Protein AF-A0A2A3EAU2-F1 (afdb_monomer)

Nearest PDB structures (foldseek):
  2i13-assembly2_B  TM=5.352E-01  e=1.326E-03  Mus musculus
  6ml6-assembly1_A  TM=4.637E-01  e=1.078E-03  Mus musculus
  6df9-assembly1_A  TM=5.164E-01  e=6.473E-03  Homo sapiens
  6dfa-assembly1_A  TM=4.216E-01  e=5.263E-03  Homo sapiens
  2j7j-assembly1_A-2  TM=4.487E-01  e=2.500E-01  Xenopus laevis

Solvent-accessible surface area (backbone atoms only — not comparable to full-atom values): 8791 Å² total; per-residue (Å²): 135,92,85,86,87,85,88,82,88,80,95,70,87,76,73,82,76,79,78,81,79,70,60,77,68,55,64,52,51,52,51,50,51,54,51,52,51,51,51,51,51,52,50,52,52,50,52,52,52,51,52,54,50,52,52,53,51,52,51,51,51,51,53,52,49,50,52,51,48,50,50,53,53,59,71,67,70,74,80,72,72,73,78,41,63,49,101,84,68,28,25,29,39,91,86,77,64,54,74,28,90,39,66,68,61,38,54,55,55,54,34,57,82,68,44,59,16,41,38,92,85,80,65,52,78,41,94,40,51,66,59,32,50,52,43,36,40,74,75,68,66,51,129

Organism: Apis cerana cerana (NCBI:txid94128)

Structure (mmCIF, N/CA/C/O backbone):
data_AF-A0A2A3EAU2-F1
#
_entry.id   AF-A0A2A3EAU2-F1
#
loop_
_atom_site.group_PDB
_atom_site.id
_atom_site.type_symbol
_atom_site.label_atom_id
_atom_site.label_alt_id
_atom_site.label_comp_id
_atom_site.label_asym_id
_atom_site.label_entity_id
_atom_site.label_seq_id
_atom_site.pdbx_PDB_ins_code
_atom_site.Cartn_x
_atom_site.Cartn_y
_atom_site.Cartn_z
_atom_site.occupancy
_atom_site.B_iso_or_equiv
_atom_site.auth_seq_id
_atom_site.auth_comp_id
_atom_site.auth_asym_id
_atom_site.auth_atom_id
_atom_site.pdbx_PDB_model_num
ATOM 1 N N . MET A 1 1 ? -41.446 22.333 73.317 1.00 37.81 1 MET A N 1
ATOM 2 C CA . MET A 1 1 ? -41.957 23.195 74.405 1.00 37.81 1 MET A CA 1
ATOM 3 C C . MET A 1 1 ? -41.267 22.743 75.683 1.00 37.81 1 MET A C 1
ATOM 5 O O . MET A 1 1 ? -41.126 21.545 75.874 1.00 37.81 1 MET A O 1
ATOM 9 N N . LYS A 1 2 ? -40.687 23.685 76.432 1.00 40.41 2 LYS A N 1
ATOM 10 C CA . LYS A 1 2 ? -39.823 23.452 77.606 1.00 40.41 2 LYS A CA 1
ATOM 11 C C . LYS A 1 2 ? -40.622 22.902 78.794 1.00 40.41 2 LYS A C 1
ATOM 13 O O . LYS A 1 2 ? -41.782 23.275 78.901 1.00 40.41 2 LYS A O 1
ATOM 18 N N . LEU A 1 3 ? -39.958 22.119 79.659 1.00 32.69 3 LEU A N 1
ATOM 19 C CA . LEU A 1 3 ? -40.039 22.026 81.143 1.00 32.69 3 LEU A CA 1
ATOM 20 C C . LEU A 1 3 ? -39.342 20.699 81.542 1.00 32.69 3 LEU A C 1
ATOM 22 O O . LEU A 1 3 ? -39.802 19.635 81.160 1.00 32.69 3 LEU A O 1
ATOM 26 N N . SER A 1 4 ? -38.092 20.678 82.014 1.00 30.72 4 SER A N 1
ATOM 27 C CA . SER A 1 4 ? -37.550 21.112 83.316 1.00 30.72 4 SER A CA 1
ATOM 28 C C . SER A 1 4 ? -37.765 20.109 84.468 1.00 30.72 4 SER A C 1
ATOM 30 O O . SER A 1 4 ? -38.744 20.193 85.194 1.00 30.72 4 SER A O 1
ATOM 32 N N . VAL A 1 5 ? -36.751 19.244 84.618 1.00 39.59 5 VAL A N 1
ATOM 33 C CA . VAL A 1 5 ? -36.091 18.711 85.834 1.00 39.59 5 VAL A CA 1
ATOM 34 C C . VAL A 1 5 ? -36.904 17.915 86.870 1.00 39.59 5 VAL A C 1
ATOM 36 O O . VAL A 1 5 ? -37.584 18.481 87.719 1.00 39.59 5 VAL A O 1
ATOM 39 N N . CYS A 1 6 ? -36.600 16.614 86.954 1.00 31.48 6 CYS A N 1
ATOM 40 C CA . CYS A 1 6 ? -36.429 15.931 88.238 1.00 31.48 6 CYS A CA 1
ATOM 41 C C . CYS A 1 6 ? -34.995 15.388 88.343 1.00 31.48 6 CYS A C 1
ATOM 43 O O . CYS A 1 6 ? -34.422 14.875 87.386 1.00 31.48 6 CYS A O 1
ATOM 45 N N . MET A 1 7 ? -34.421 15.622 89.516 1.00 40.19 7 MET A N 1
ATOM 46 C CA . MET A 1 7 ? -33.041 15.403 89.935 1.00 40.19 7 MET A CA 1
ATOM 47 C C . MET A 1 7 ? -32.660 13.920 89.996 1.00 40.19 7 MET A C 1
ATOM 49 O O . MET A 1 7 ? -33.476 13.103 90.408 1.00 40.19 7 MET A O 1
ATOM 53 N N . GLY A 1 8 ? -31.382 13.616 89.740 1.00 42.19 8 GLY A N 1
ATOM 54 C CA . GLY A 1 8 ? -30.717 12.476 90.380 1.00 42.19 8 GLY A CA 1
ATOM 55 C C . GLY A 1 8 ? -30.041 11.469 89.451 1.00 42.19 8 GLY A C 1
ATOM 56 O O . GLY A 1 8 ? -30.646 10.491 89.046 1.00 42.19 8 GLY A O 1
ATOM 57 N N . THR A 1 9 ? -28.730 11.659 89.276 1.00 49.72 9 THR A N 1
ATOM 58 C CA . THR A 1 9 ? -27.688 10.611 89.193 1.00 49.72 9 THR A CA 1
ATOM 59 C C . THR A 1 9 ? -27.676 9.578 88.048 1.00 49.72 9 THR A C 1
ATOM 61 O O . THR A 1 9 ? -28.467 8.649 87.987 1.00 49.72 9 THR A O 1
ATOM 64 N N . LEU A 1 10 ? -26.572 9.687 87.292 1.00 40.88 10 LEU A N 1
ATOM 65 C CA . LEU A 1 10 ? -25.889 8.726 86.417 1.00 40.88 10 LEU A CA 1
ATOM 66 C C . LEU A 1 10 ? -26.450 8.490 85.006 1.00 40.88 10 LEU A C 1
ATOM 68 O O . LEU A 1 10 ? -27.362 7.712 84.756 1.00 40.88 10 LEU A O 1
ATOM 72 N N . TRP A 1 11 ? -25.745 9.112 84.062 1.00 43.16 11 TRP A N 1
ATOM 73 C CA . TRP A 1 11 ? -25.713 8.770 82.650 1.00 43.16 11 TRP A CA 1
ATOM 74 C C . TRP A 1 11 ? -25.214 7.331 82.462 1.00 43.16 11 TRP A C 1
ATOM 76 O O . TRP A 1 11 ? -24.014 7.072 82.531 1.00 43.16 11 TRP A O 1
ATOM 86 N N . ILE A 1 12 ? -26.126 6.407 82.173 1.00 43.28 12 ILE A N 1
ATOM 87 C CA . ILE A 1 12 ? -25.818 5.188 81.427 1.00 43.28 12 ILE A CA 1
ATOM 88 C C . ILE A 1 12 ? -26.607 5.298 80.130 1.00 43.28 12 ILE A C 1
ATOM 90 O O . ILE A 1 12 ? -27.834 5.234 80.116 1.00 43.28 12 ILE A O 1
ATOM 94 N N . VAL A 1 13 ? -25.889 5.519 79.032 1.00 44.12 13 VAL A N 1
ATOM 95 C CA . VAL A 1 13 ? -26.427 5.370 77.682 1.00 44.12 13 VAL A CA 1
ATOM 96 C C . VAL A 1 13 ? -26.705 3.879 77.493 1.00 44.12 13 VAL A C 1
ATOM 98 O O . VAL A 1 13 ? -25.826 3.126 77.087 1.00 44.12 13 VAL A O 1
ATOM 101 N N . CYS A 1 14 ? -27.910 3.425 77.831 1.00 37.47 14 CYS A N 1
ATOM 102 C CA . CYS A 1 14 ? -28.399 2.137 77.359 1.00 37.47 14 CYS A CA 1
ATOM 103 C C . CYS A 1 14 ? -28.791 2.328 75.895 1.00 37.47 14 CYS A C 1
ATOM 105 O O . CYS A 1 14 ? -29.916 2.709 75.583 1.00 37.47 14 CYS A O 1
ATOM 107 N N . ALA A 1 15 ? -27.823 2.127 74.999 1.00 42.16 15 ALA A N 1
ATOM 108 C CA . ALA A 1 15 ? -28.111 1.884 73.599 1.00 42.16 15 ALA A CA 1
ATOM 109 C C . ALA A 1 15 ? -29.053 0.676 73.538 1.00 42.16 15 ALA A C 1
ATOM 111 O O . ALA A 1 15 ? -28.683 -0.424 73.950 1.00 42.16 15 ALA A O 1
ATOM 112 N N . GLU A 1 16 ? -30.288 0.896 73.093 1.00 39.69 16 GLU A N 1
ATOM 113 C CA . GLU A 1 16 ? -31.230 -0.172 72.786 1.00 39.69 16 GLU A CA 1
ATOM 114 C C . GLU A 1 16 ? -30.621 -1.029 71.674 1.00 39.69 16 GLU A C 1
ATOM 116 O O . GLU A 1 16 ? -30.715 -0.724 70.484 1.00 39.69 16 GLU A O 1
ATOM 121 N N . SER A 1 17 ? -29.950 -2.103 72.083 1.00 39.25 17 SER A N 1
ATOM 122 C CA . SER A 1 17 ? -29.549 -3.208 71.230 1.00 39.25 17 SER A CA 1
ATOM 123 C C . SER A 1 17 ? -30.818 -3.818 70.646 1.00 39.25 17 SER A C 1
ATOM 125 O O . SER A 1 17 ? -31.447 -4.684 71.255 1.00 39.25 17 SER A O 1
ATOM 127 N N . LYS A 1 18 ? -31.229 -3.346 69.465 1.00 42.53 18 LYS A N 1
ATOM 128 C CA . LYS A 1 18 ? -32.195 -4.059 68.633 1.00 42.53 18 LYS A CA 1
ATOM 129 C C . LYS A 1 18 ? -31.568 -5.409 68.306 1.00 42.53 18 LYS A C 1
ATOM 131 O O . LYS A 1 18 ? -30.683 -5.512 67.465 1.00 42.53 18 LYS A O 1
ATOM 136 N N . HIS A 1 19 ? -31.969 -6.432 69.046 1.00 39.00 19 HIS A N 1
ATOM 137 C CA . HIS A 1 19 ? -31.627 -7.806 68.737 1.00 39.00 19 HIS A CA 1
ATOM 138 C C . HIS A 1 19 ? -32.352 -8.179 67.438 1.00 39.00 19 HIS A C 1
ATOM 140 O O . HIS A 1 19 ? -33.532 -8.528 67.459 1.00 39.00 19 HIS A O 1
ATOM 146 N N . ASP A 1 20 ? -31.648 -8.072 66.309 1.00 40.03 20 ASP A N 1
ATOM 147 C CA . ASP A 1 20 ? -32.053 -8.650 65.028 1.00 40.03 20 ASP A CA 1
ATOM 148 C C . ASP A 1 20 ? -32.092 -10.176 65.170 1.00 40.03 20 ASP A C 1
ATOM 150 O O . ASP A 1 20 ? -31.111 -10.892 64.967 1.00 40.03 20 ASP A O 1
ATOM 154 N N . THR A 1 21 ? -33.252 -10.694 65.566 1.00 54.38 21 THR A N 1
ATOM 155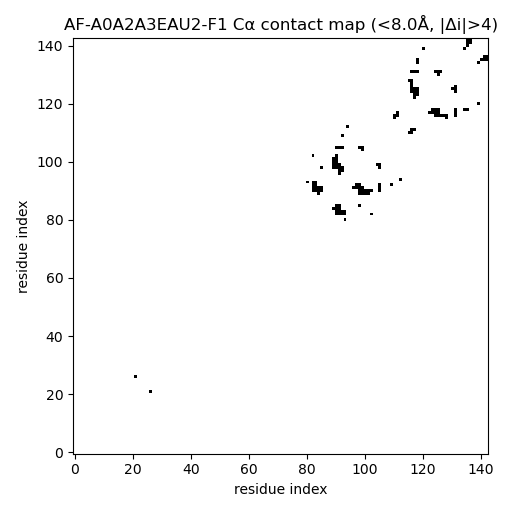 C CA . THR A 1 21 ? -33.558 -12.121 65.487 1.00 54.38 21 THR A CA 1
ATOM 156 C C . THR A 1 21 ? -33.960 -12.434 64.051 1.00 54.38 21 THR A C 1
ATOM 158 O O . THR A 1 21 ? -35.134 -12.524 63.703 1.00 54.38 21 THR A O 1
ATOM 161 N N . THR A 1 22 ? -32.963 -12.584 63.178 1.00 54.38 22 THR A N 1
ATOM 162 C CA . THR A 1 22 ? -33.195 -13.200 61.868 1.00 54.38 22 THR A CA 1
ATOM 163 C C . THR A 1 22 ? -33.582 -14.673 62.079 1.00 54.38 22 THR A C 1
ATOM 165 O O . THR A 1 22 ? -32.897 -15.386 62.818 1.00 54.38 22 THR A O 1
ATOM 168 N N . PRO A 1 23 ? -34.677 -15.175 61.473 1.00 53.50 23 PRO A N 1
ATOM 169 C CA . PRO A 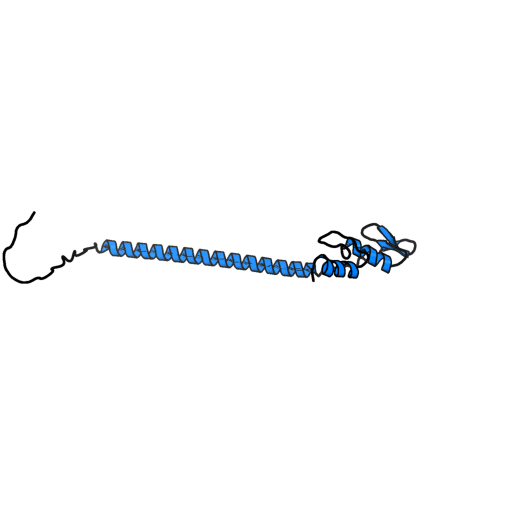1 23 ? -35.029 -16.587 61.562 1.00 53.50 23 PRO A CA 1
ATOM 170 C C . PRO A 1 23 ? -33.902 -17.432 60.959 1.00 53.50 23 PRO A C 1
ATOM 172 O O . PRO A 1 23 ? -33.456 -17.158 59.845 1.00 53.50 23 PRO A O 1
ATOM 175 N N . ILE A 1 24 ? -33.467 -18.480 61.663 1.00 53.97 24 ILE A N 1
ATOM 176 C CA . ILE A 1 24 ? -32.340 -19.362 61.285 1.00 53.97 24 ILE A CA 1
ATOM 177 C C . ILE A 1 24 ? -32.484 -19.928 59.850 1.00 53.97 24 ILE A C 1
ATOM 179 O O . ILE A 1 24 ? -31.484 -20.199 59.185 1.00 53.97 24 ILE A O 1
ATOM 183 N N . GLY A 1 25 ? -33.713 -20.028 59.325 1.00 51.38 25 GLY A N 1
ATOM 184 C CA . GLY A 1 25 ? -33.990 -20.419 57.937 1.00 51.38 25 GLY A CA 1
ATOM 185 C C . GLY A 1 25 ? -33.563 -19.396 56.872 1.00 51.38 25 GLY A C 1
ATOM 186 O O . GLY A 1 25 ? -33.085 -19.792 55.812 1.00 51.38 25 GLY A O 1
ATOM 187 N N . ASN A 1 26 ? -33.639 -18.091 57.151 1.00 56.16 26 ASN A N 1
ATOM 188 C CA . ASN A 1 26 ? -33.363 -17.041 56.159 1.00 56.16 26 ASN A CA 1
ATOM 189 C C . ASN A 1 26 ? -31.859 -16.876 55.891 1.00 56.16 26 ASN A C 1
ATOM 191 O O . ASN A 1 26 ? -31.455 -16.598 54.766 1.00 56.16 26 ASN A O 1
ATOM 195 N N . HIS A 1 27 ? -31.009 -17.124 56.892 1.00 61.41 27 HIS A N 1
ATOM 196 C CA . HIS A 1 27 ? -29.552 -17.048 56.739 1.00 61.41 27 HIS A CA 1
ATOM 197 C C . HIS A 1 27 ? -28.985 -18.204 55.890 1.00 61.41 27 HIS A C 1
ATOM 199 O O . HIS A 1 27 ? -27.934 -18.061 55.260 1.00 61.41 27 HIS A O 1
ATOM 205 N N . HIS A 1 28 ? -29.656 -19.362 55.871 1.00 66.81 28 HIS A N 1
ATOM 206 C CA . HIS A 1 28 ? -29.280 -20.492 55.019 1.00 66.81 28 HIS A CA 1
ATOM 207 C C . HIS A 1 28 ? -29.678 -20.248 53.558 1.00 66.81 28 HIS A C 1
ATOM 209 O O . HIS A 1 28 ? -28.869 -20.476 52.661 1.00 66.81 28 HIS A O 1
ATOM 215 N N . VAL A 1 29 ? -30.890 -19.729 53.332 1.00 71.44 29 VAL A N 1
ATOM 216 C CA . VAL A 1 29 ? -31.379 -19.353 51.996 1.00 71.44 29 VAL A CA 1
ATOM 217 C C . VAL A 1 29 ? -30.515 -18.237 51.400 1.00 71.44 29 VAL A C 1
ATOM 219 O O . VAL A 1 29 ? -29.997 -18.406 50.303 1.00 71.44 29 VAL A O 1
ATOM 222 N N . HIS A 1 30 ? -30.209 -17.187 52.170 1.00 78.88 30 HIS A N 1
ATOM 223 C CA . HIS A 1 30 ? -29.346 -16.091 51.716 1.00 78.88 30 HIS A CA 1
ATOM 224 C C . HIS A 1 30 ? -27.916 -16.550 51.371 1.00 78.88 30 HIS A C 1
ATOM 226 O O . HIS A 1 30 ? -27.326 -16.112 50.388 1.00 78.88 30 HIS A O 1
ATOM 232 N N . ARG A 1 31 ? -27.348 -17.491 52.141 1.00 79.19 31 ARG A N 1
ATOM 233 C CA . ARG A 1 31 ? -26.028 -18.077 51.843 1.00 79.19 31 ARG A CA 1
ATOM 234 C C . ARG A 1 31 ? -26.043 -18.909 50.557 1.00 79.19 31 ARG A C 1
ATOM 236 O O . ARG A 1 31 ? -25.054 -18.911 49.830 1.00 79.19 31 ARG A O 1
ATOM 243 N N . HIS A 1 32 ? -27.135 -19.624 50.293 1.00 83.44 32 HIS A N 1
ATOM 244 C CA . HIS A 1 32 ? -27.307 -20.406 49.070 1.00 83.44 32 HIS A CA 1
ATOM 245 C C . HIS A 1 32 ? -27.454 -19.498 47.841 1.00 83.44 32 HIS A C 1
ATOM 247 O O . HIS A 1 32 ? -26.800 -19.742 46.831 1.00 83.44 32 HIS A O 1
ATOM 253 N N . GLU A 1 33 ? -28.242 -18.426 47.950 1.00 87.19 33 GLU A N 1
ATOM 254 C CA . GLU A 1 33 ? -28.400 -17.405 46.906 1.00 87.19 33 GLU A CA 1
ATOM 255 C C . GLU A 1 33 ? -27.064 -16.724 46.579 1.00 87.19 33 GLU A C 1
ATOM 257 O O . GLU A 1 33 ? -26.651 -16.726 45.423 1.00 87.19 33 GLU A O 1
ATOM 262 N N . LEU A 1 34 ? -26.316 -16.266 47.592 1.00 86.94 34 LEU A N 1
ATOM 263 C CA . LEU A 1 34 ? -24.981 -15.681 47.402 1.00 86.94 34 LEU A CA 1
ATOM 264 C C . LEU A 1 34 ? -23.997 -16.657 46.739 1.00 86.94 34 LEU A C 1
ATOM 266 O O . LEU A 1 34 ? -23.199 -16.266 45.889 1.00 86.94 34 LEU A O 1
ATOM 270 N N . HIS A 1 35 ? -24.039 -17.940 47.113 1.00 90.50 35 HIS A N 1
ATOM 271 C CA . HIS A 1 35 ? -23.184 -18.955 46.500 1.00 90.50 35 HIS A CA 1
ATOM 272 C C . HIS A 1 35 ? -23.573 -19.220 45.039 1.00 90.50 35 HIS A C 1
ATOM 274 O O . HIS A 1 35 ? -22.699 -19.371 44.187 1.00 90.50 35 HIS A O 1
ATOM 280 N N . GLN A 1 36 ? -24.871 -19.225 44.728 1.00 91.56 36 GLN A N 1
ATOM 281 C CA . GLN A 1 36 ? -25.382 -19.362 43.366 1.00 91.56 36 GLN A CA 1
ATOM 282 C C . GLN A 1 36 ? -25.002 -18.154 42.496 1.00 91.56 36 GLN A C 1
ATOM 284 O O . GLN A 1 36 ? -24.553 -18.336 41.365 1.00 91.56 36 GLN A O 1
ATOM 289 N N . GLU A 1 37 ? -25.110 -16.933 43.022 1.00 89.94 37 GLU A N 1
ATOM 290 C CA . GLU A 1 37 ? -24.662 -15.708 42.350 1.00 89.94 37 GLU A CA 1
ATOM 291 C C . GLU A 1 37 ? -23.149 -15.717 42.111 1.00 89.94 37 GLU A C 1
ATOM 293 O O . GLU A 1 37 ? -22.694 -15.405 41.011 1.00 89.94 37 GLU A O 1
ATOM 298 N N . GLN A 1 38 ? -22.356 -16.142 43.099 1.00 93.50 38 GLN A N 1
ATOM 299 C CA . GLN A 1 38 ? -20.906 -16.261 42.957 1.00 93.50 38 GLN A CA 1
ATOM 300 C C . GLN A 1 38 ? -20.520 -17.298 41.892 1.00 93.50 38 GLN A C 1
ATOM 302 O O . GLN A 1 38 ? -19.624 -17.047 41.086 1.00 93.50 38 GLN A O 1
ATOM 307 N N . GLN A 1 39 ? -21.220 -18.436 41.835 1.00 92.31 39 GLN A N 1
ATOM 308 C CA . GLN A 1 39 ? -21.033 -19.434 40.778 1.00 92.31 39 GLN A CA 1
ATOM 309 C C . GLN A 1 39 ? -21.412 -18.883 39.398 1.00 92.31 39 GLN A C 1
ATOM 311 O O . GLN A 1 39 ? -20.683 -19.112 38.434 1.00 92.31 39 GLN A O 1
ATOM 316 N N . GLN A 1 40 ? -22.506 -18.123 39.287 1.00 93.88 40 GLN A N 1
ATOM 317 C CA . GLN A 1 40 ? -22.901 -17.475 38.032 1.00 93.88 40 GLN A CA 1
ATOM 318 C C . GLN A 1 40 ? -21.875 -16.428 37.585 1.00 93.88 40 GLN A C 1
ATOM 320 O O . GLN A 1 40 ? -21.503 -16.404 36.414 1.00 93.88 40 GLN A O 1
ATOM 325 N N . GLN A 1 41 ? -21.363 -15.606 38.504 1.00 94.00 41 GLN A N 1
ATOM 326 C CA . GLN A 1 41 ? -20.302 -14.638 38.213 1.00 94.00 41 GLN A CA 1
ATOM 327 C C . GLN A 1 41 ? -19.013 -15.339 37.774 1.00 94.00 41 GLN A C 1
ATOM 329 O O . GLN A 1 41 ? -18.389 -14.926 36.798 1.00 94.00 41 GLN A O 1
ATOM 334 N N . GLN A 1 42 ? -18.639 -16.439 38.433 1.00 94.44 42 GLN A N 1
ATOM 335 C CA . GLN A 1 42 ? -17.470 -17.229 38.054 1.00 94.44 42 GLN A CA 1
ATOM 336 C C . GLN A 1 42 ? -17.641 -17.867 36.667 1.00 94.44 42 GLN A C 1
ATOM 338 O O . GLN A 1 42 ? -16.706 -17.849 35.867 1.00 94.44 42 GLN A O 1
ATOM 343 N N . GLN A 1 43 ? -18.835 -18.372 36.342 1.00 94.50 43 GLN A N 1
ATOM 344 C CA . GLN A 1 43 ? -19.154 -18.889 35.007 1.00 94.50 43 GLN A CA 1
ATOM 345 C C . GLN A 1 43 ? -19.105 -17.787 33.941 1.00 94.50 43 GLN A C 1
ATOM 347 O O . GLN A 1 43 ? -18.515 -17.994 32.882 1.00 94.50 43 GLN A O 1
ATOM 352 N N . GLN A 1 44 ? -19.655 -16.601 34.217 1.00 93.94 44 GLN A N 1
ATOM 353 C CA . GLN A 1 44 ? -19.578 -15.453 33.307 1.00 93.94 44 GLN A CA 1
ATOM 354 C C . GLN A 1 44 ? -18.129 -15.009 33.084 1.00 93.94 44 GLN A C 1
ATOM 356 O O . GLN A 1 44 ? -17.728 -14.753 31.949 1.00 93.94 44 GLN A O 1
ATOM 361 N N . GLN A 1 45 ? -17.313 -14.979 34.139 1.00 94.75 45 GLN A N 1
ATOM 362 C CA . GLN A 1 45 ? -15.897 -14.640 34.038 1.00 94.75 45 GLN A CA 1
ATOM 363 C C . GLN A 1 45 ? -15.125 -15.673 33.202 1.00 94.75 45 GLN A C 1
ATOM 365 O O . GLN A 1 45 ? -14.305 -15.295 32.366 1.00 94.75 45 GLN A O 1
ATOM 370 N N . GLN A 1 46 ? -15.417 -16.968 33.361 1.00 94.62 46 GLN A N 1
ATOM 371 C CA . GLN A 1 46 ? -14.837 -18.028 32.528 1.00 94.62 46 GLN A CA 1
ATOM 372 C C . GLN A 1 46 ? -15.256 -17.898 31.057 1.00 94.62 46 GLN A C 1
ATOM 374 O O . GLN A 1 46 ? -14.412 -18.023 30.172 1.00 94.62 46 GLN A O 1
ATOM 379 N N . GLN A 1 47 ? -16.526 -17.589 30.778 1.00 94.62 47 GLN A N 1
ATOM 380 C CA . GLN A 1 47 ? -17.013 -17.353 29.412 1.00 94.62 47 GLN A CA 1
ATOM 381 C C . GLN A 1 47 ? -16.325 -16.144 28.761 1.00 94.62 47 GLN A C 1
ATOM 383 O O . GLN A 1 47 ? -15.904 -16.218 27.607 1.00 94.62 47 GLN A O 1
ATOM 388 N N . GLN A 1 48 ? -16.136 -15.050 29.506 1.00 95.44 48 GLN A N 1
ATOM 389 C CA . GLN A 1 48 ? -15.392 -13.878 29.031 1.00 95.44 48 GLN A CA 1
ATOM 390 C C . GLN A 1 48 ? -13.927 -14.217 28.723 1.00 95.44 48 GLN A C 1
ATOM 392 O O . GLN A 1 48 ? -13.401 -13.817 27.684 1.00 95.44 48 GLN A O 1
ATOM 397 N N . GLN A 1 49 ? -13.269 -14.999 29.583 1.00 95.56 49 GLN A N 1
ATOM 398 C CA . GLN A 1 49 ? -11.898 -15.462 29.346 1.00 95.56 49 GLN A CA 1
ATOM 399 C C . GLN A 1 49 ? -11.800 -16.342 28.092 1.00 95.56 49 GLN A C 1
ATOM 401 O O . GLN A 1 49 ? -10.880 -16.164 27.293 1.00 95.56 49 GLN A O 1
ATOM 406 N N . GLN A 1 50 ? -12.760 -17.249 27.881 1.00 96.62 50 GLN A N 1
ATOM 407 C CA . GLN A 1 50 ? -12.827 -18.088 26.681 1.00 96.62 50 GLN A CA 1
ATOM 408 C C . GLN A 1 50 ? -13.009 -17.253 25.408 1.00 96.62 50 GLN A C 1
ATOM 410 O O . GLN A 1 50 ? -12.313 -17.494 24.421 1.00 96.62 50 GLN A O 1
ATOM 415 N N . TYR A 1 51 ? -13.878 -16.239 25.445 1.00 95.25 51 TYR A N 1
ATOM 416 C CA . TYR A 1 51 ? -14.083 -15.315 24.329 1.00 95.25 51 TYR A CA 1
ATOM 417 C C . TYR A 1 51 ? -12.794 -14.568 23.962 1.00 95.25 51 TYR A C 1
ATOM 419 O O . TYR A 1 51 ? -12.375 -14.581 22.804 1.00 95.25 51 TYR A O 1
ATOM 427 N N . HIS A 1 52 ? -12.113 -13.978 24.950 1.00 97.00 52 HIS A N 1
ATOM 428 C CA . HIS A 1 52 ? -10.843 -13.288 24.711 1.00 97.00 52 HIS A CA 1
ATOM 429 C C . HIS A 1 52 ? -9.760 -14.232 24.183 1.00 97.00 52 HIS A C 1
ATOM 431 O O . HIS A 1 52 ? -9.009 -13.864 23.278 1.00 97.00 52 HIS A O 1
ATOM 437 N N . HIS A 1 53 ? -9.699 -15.461 24.700 1.00 96.31 53 HIS A N 1
ATOM 438 C CA . HIS A 1 53 ? -8.766 -16.466 24.207 1.00 96.31 53 HIS A CA 1
ATOM 439 C C . HIS A 1 53 ? -9.028 -16.791 22.732 1.00 96.31 53 HIS A C 1
ATOM 441 O O . HIS A 1 53 ? -8.107 -16.714 21.920 1.00 96.31 53 HIS A O 1
ATOM 447 N N . GLN A 1 54 ? -10.281 -17.063 22.361 1.00 95.94 54 GLN A N 1
ATOM 448 C CA . GLN A 1 54 ? -10.667 -17.334 20.977 1.00 95.94 54 GLN A CA 1
ATOM 449 C C . GLN A 1 54 ? -10.361 -16.149 20.050 1.00 95.94 54 GLN A C 1
ATOM 451 O O . GLN A 1 54 ? -9.805 -16.350 18.971 1.00 95.94 54 GLN A O 1
ATOM 456 N N . GLN A 1 55 ? -10.654 -14.920 20.480 1.00 96.00 55 GLN A N 1
ATOM 457 C CA . GLN A 1 55 ? -10.344 -13.712 19.717 1.00 96.00 55 GLN A CA 1
ATOM 458 C C . GLN A 1 55 ? -8.830 -13.567 19.487 1.00 96.00 55 GLN A C 1
ATOM 460 O O . GLN A 1 55 ? -8.400 -13.333 18.359 1.00 96.00 55 GLN A O 1
ATOM 465 N N . SER A 1 56 ? -8.014 -13.785 20.525 1.00 93.69 56 SER A N 1
ATOM 466 C CA . SER A 1 56 ? -6.550 -13.729 20.409 1.00 93.69 56 SER A CA 1
ATOM 467 C C . SER A 1 56 ? -5.989 -14.811 19.480 1.00 93.69 56 SER A C 1
ATOM 469 O O . SER A 1 56 ? -5.079 -14.543 18.697 1.00 93.69 56 SER A O 1
ATOM 471 N N . GLN A 1 57 ? -6.562 -16.021 19.502 1.00 94.44 57 GLN A N 1
ATOM 472 C CA . GLN A 1 57 ? -6.188 -17.093 18.580 1.00 94.44 57 GLN A CA 1
ATOM 473 C C . GLN A 1 57 ? -6.526 -16.725 17.131 1.00 94.44 57 GLN A C 1
ATOM 475 O O . GLN A 1 57 ? -5.708 -16.945 16.240 1.00 94.44 57 GLN A O 1
ATOM 480 N N . GLN A 1 58 ? -7.708 -16.149 16.886 1.00 91.88 58 GLN A N 1
ATOM 481 C CA . GLN A 1 58 ? -8.116 -15.700 15.551 1.00 91.88 58 GLN A CA 1
ATOM 482 C C . GLN A 1 58 ? -7.200 -14.591 15.024 1.00 91.88 58 GLN A C 1
ATOM 484 O O . GLN A 1 58 ? -6.786 -14.634 13.867 1.00 91.88 58 GLN A O 1
ATOM 489 N N . GLU A 1 59 ? -6.833 -13.629 15.872 1.00 93.25 59 GLU A N 1
ATOM 490 C CA . GLU A 1 59 ? -5.902 -12.559 15.512 1.00 93.25 59 GLU A CA 1
ATOM 491 C C . GLU A 1 59 ? -4.509 -13.110 15.176 1.00 93.25 59 GLU A C 1
ATOM 493 O O . GLU A 1 59 ? -3.938 -12.756 14.145 1.00 93.25 59 GLU A O 1
ATOM 498 N N . GLN A 1 60 ? -3.989 -14.043 15.979 1.00 92.50 60 GLN A N 1
ATOM 499 C CA . GLN A 1 60 ? -2.718 -14.717 15.697 1.00 92.50 60 GLN A CA 1
ATOM 500 C C . GLN A 1 60 ? -2.764 -15.516 14.389 1.00 92.50 60 GLN A C 1
ATOM 502 O O . GLN A 1 60 ? -1.823 -15.441 13.598 1.00 92.50 60 GLN A O 1
ATOM 507 N N . GLN A 1 61 ? -3.858 -16.234 14.118 1.00 90.00 61 GLN A N 1
ATOM 508 C CA . GLN A 1 61 ? -4.053 -16.944 12.851 1.00 90.00 61 GLN A CA 1
ATOM 509 C C . GLN A 1 61 ? -4.105 -15.979 11.664 1.00 90.00 61 GLN A C 1
ATOM 511 O O . GLN A 1 61 ? -3.490 -16.250 10.634 1.00 90.00 61 GLN A O 1
ATOM 516 N N . HIS A 1 62 ? -4.792 -14.844 11.801 1.00 88.62 62 HIS A N 1
ATOM 517 C CA . HIS A 1 62 ? -4.855 -13.820 10.763 1.00 88.62 62 HIS A CA 1
ATOM 518 C C . HIS A 1 62 ? -3.481 -13.181 10.513 1.00 88.62 62 HIS A C 1
ATOM 520 O O . HIS A 1 62 ? -3.064 -13.061 9.364 1.00 88.62 62 HIS A O 1
ATOM 526 N N . LEU A 1 63 ? -2.731 -12.847 11.568 1.00 91.44 63 LEU A N 1
ATOM 527 C CA . LEU A 1 63 ? -1.358 -12.341 11.463 1.00 91.44 63 LEU A CA 1
ATOM 528 C C . LEU A 1 63 ? -0.427 -13.368 10.811 1.00 91.44 63 LEU A C 1
ATOM 530 O O . LEU A 1 63 ? 0.380 -13.013 9.953 1.00 91.44 63 LEU A O 1
ATOM 534 N N . GLN A 1 64 ? -0.558 -14.648 11.162 1.00 87.88 64 GLN A N 1
ATOM 535 C CA . GLN A 1 64 ? 0.222 -15.721 10.553 1.00 87.88 64 GLN A CA 1
ATOM 536 C C . GLN A 1 64 ? -0.144 -15.914 9.075 1.00 87.88 64 GLN A C 1
ATOM 538 O O . GLN A 1 64 ? 0.749 -16.066 8.244 1.00 87.88 64 GLN A O 1
ATOM 543 N N . GLN A 1 65 ? -1.428 -15.830 8.716 1.00 79.00 65 GLN A N 1
ATOM 544 C CA . GLN A 1 65 ? -1.876 -15.830 7.321 1.00 79.00 65 GLN A CA 1
ATOM 545 C C . GLN A 1 65 ? -1.378 -14.596 6.565 1.00 79.00 65 GLN A C 1
ATOM 547 O O . GLN A 1 65 ? -0.949 -14.729 5.425 1.00 79.00 65 GLN A O 1
ATOM 552 N N . GLN A 1 66 ? -1.356 -13.413 7.182 1.00 76.44 66 GLN A N 1
ATOM 553 C CA . GLN A 1 66 ? -0.813 -12.193 6.584 1.00 76.44 66 GLN A CA 1
ATOM 554 C C . GLN A 1 66 ? 0.704 -12.298 6.366 1.00 76.44 66 GLN A C 1
ATOM 556 O O . GLN A 1 66 ? 1.204 -11.842 5.341 1.00 76.44 66 GLN A O 1
ATOM 561 N N . GLN A 1 67 ? 1.435 -12.949 7.278 1.00 75.00 67 GLN A N 1
ATOM 562 C CA . GLN A 1 67 ? 2.860 -13.262 7.116 1.00 75.00 67 GLN A CA 1
ATOM 563 C C . GLN A 1 67 ? 3.109 -14.338 6.045 1.00 75.00 67 GLN A C 1
ATOM 565 O O . GLN A 1 67 ? 4.092 -14.270 5.313 1.00 75.00 67 GLN A O 1
ATOM 570 N N . GLN A 1 68 ? 2.209 -15.312 5.888 1.00 69.31 68 GLN A N 1
ATOM 571 C CA . GLN A 1 68 ? 2.261 -16.280 4.783 1.00 69.31 68 GLN A CA 1
ATOM 572 C C . GLN A 1 68 ? 1.863 -15.644 3.442 1.00 69.31 68 GLN A C 1
ATOM 574 O O . GLN A 1 68 ? 2.410 -15.979 2.398 1.00 69.31 68 GLN A O 1
ATOM 579 N N . GLN A 1 69 ? 0.942 -14.680 3.436 1.00 61.31 69 GLN A N 1
ATOM 580 C CA . GLN A 1 69 ? 0.608 -13.891 2.251 1.00 61.31 69 GLN A CA 1
ATOM 581 C C . GLN A 1 69 ? 1.712 -12.895 1.907 1.00 61.31 69 GLN A C 1
ATOM 583 O O . GLN A 1 69 ? 1.923 -12.630 0.729 1.00 61.31 69 GLN A O 1
ATOM 588 N N . SER A 1 70 ? 2.447 -12.368 2.890 1.00 54.41 70 SER A N 1
ATOM 589 C CA . SER A 1 70 ? 3.650 -11.575 2.636 1.00 54.41 70 SER A CA 1
ATOM 590 C C . SER A 1 70 ? 4.799 -12.460 2.151 1.00 54.41 70 SER A C 1
ATOM 592 O O . SER A 1 70 ? 5.561 -12.013 1.291 1.00 54.41 70 SER A O 1
ATOM 594 N N . SER A 1 71 ? 4.856 -13.733 2.575 1.00 54.84 71 SER A N 1
ATOM 595 C CA . SER A 1 71 ? 5.816 -14.694 2.031 1.00 54.84 71 SER A CA 1
ATOM 596 C C . SER A 1 71 ? 5.516 -15.090 0.586 1.00 54.84 71 SER A C 1
ATOM 598 O O . SER A 1 71 ? 6.362 -14.944 -0.294 1.00 54.84 71 SER A O 1
ATOM 600 N N . LEU A 1 72 ? 4.255 -15.400 0.286 1.00 53.22 72 LEU A N 1
ATOM 601 C CA . LEU A 1 72 ? 3.754 -15.578 -1.081 1.00 53.22 72 LEU A CA 1
ATOM 602 C C . LEU A 1 72 ? 3.713 -14.262 -1.886 1.00 53.22 72 LEU A C 1
ATOM 604 O O . LEU A 1 72 ? 3.618 -14.283 -3.115 1.00 53.22 72 LEU A O 1
ATOM 608 N N . GLY A 1 73 ? 3.793 -13.119 -1.203 1.00 50.34 73 GLY A N 1
ATOM 609 C CA . GLY A 1 73 ? 3.834 -11.768 -1.756 1.00 50.34 73 GLY A CA 1
ATOM 610 C C . G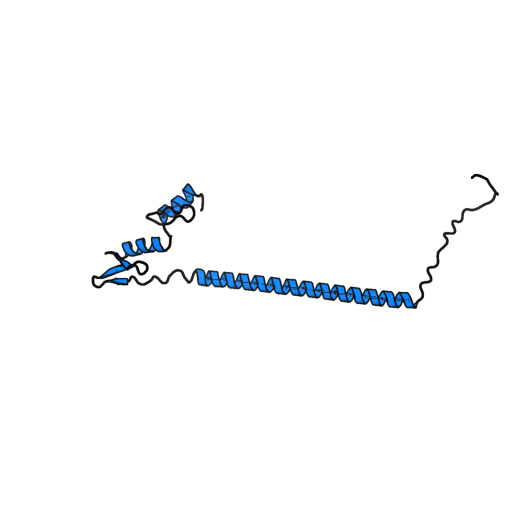LY A 1 73 ? 5.233 -11.353 -2.208 1.00 50.34 73 GLY A 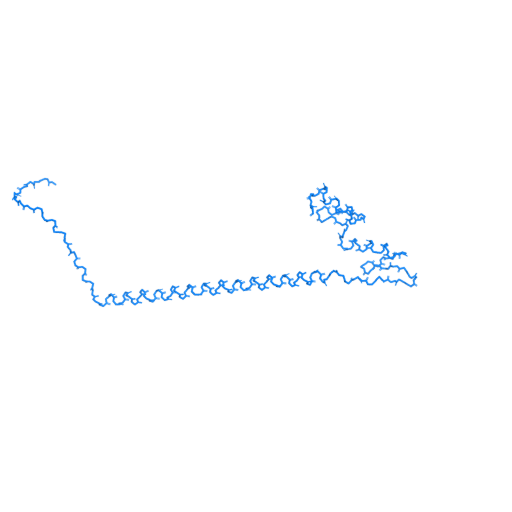C 1
ATOM 611 O O . GLY A 1 73 ? 5.354 -10.666 -3.224 1.00 50.34 73 GLY A O 1
ATOM 612 N N . TYR A 1 74 ? 6.296 -11.837 -1.550 1.00 40.22 74 TYR A N 1
ATOM 613 C CA . TYR A 1 74 ? 7.663 -11.717 -2.073 1.00 40.22 74 TYR A CA 1
ATOM 614 C C . TYR A 1 74 ? 7.992 -12.826 -3.085 1.00 40.22 74 TYR A C 1
ATOM 616 O O . TYR A 1 74 ? 8.769 -12.597 -4.015 1.00 40.22 74 TYR A O 1
ATOM 624 N N . GLU A 1 75 ? 7.329 -13.984 -2.997 1.00 48.56 75 GLU A N 1
ATOM 625 C CA . GLU A 1 75 ? 7.436 -15.084 -3.970 1.00 48.56 75 GLU A CA 1
ATOM 626 C C . GLU A 1 75 ? 6.433 -15.018 -5.133 1.00 48.56 75 GLU A C 1
ATOM 628 O O . GLU A 1 75 ? 6.291 -15.962 -5.911 1.00 48.56 75 GLU A O 1
ATOM 633 N N . ARG A 1 76 ? 5.809 -13.854 -5.358 1.00 50.91 76 ARG A N 1
ATOM 634 C CA . ARG A 1 76 ? 5.158 -13.528 -6.641 1.00 50.91 76 ARG A CA 1
ATOM 635 C C . ARG A 1 76 ? 5.754 -12.306 -7.334 1.00 50.91 76 ARG A C 1
ATOM 637 O O . ARG A 1 76 ? 5.140 -11.720 -8.220 1.00 50.91 76 ARG A O 1
ATOM 644 N N . VAL A 1 77 ? 7.011 -11.978 -7.047 1.00 56.59 77 VAL A N 1
ATOM 645 C CA . VAL A 1 77 ? 7.783 -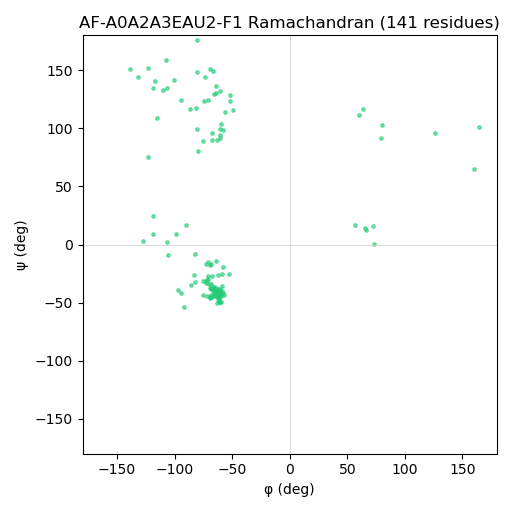11.045 -7.876 1.00 56.59 77 VAL A CA 1
ATOM 646 C C . VAL A 1 77 ? 9.060 -11.723 -8.344 1.00 56.59 77 VAL A C 1
ATOM 648 O O . VAL A 1 77 ? 10.134 -11.425 -7.841 1.00 56.59 77 VAL A O 1
ATOM 651 N N . ARG A 1 78 ? 8.933 -12.632 -9.325 1.00 50.97 78 ARG A N 1
ATOM 652 C CA . ARG A 1 78 ? 9.927 -12.975 -10.377 1.00 50.97 78 ARG A CA 1
ATOM 653 C C . ARG A 1 78 ? 9.637 -14.352 -10.991 1.00 50.97 78 ARG A C 1
ATOM 655 O O . ARG A 1 78 ? 10.501 -15.218 -11.043 1.00 50.97 78 ARG A O 1
ATOM 662 N N . ARG A 1 79 ? 8.500 -14.506 -11.671 1.00 52.28 79 ARG A N 1
ATOM 663 C CA . ARG A 1 79 ? 8.637 -15.121 -12.997 1.00 52.28 79 ARG A CA 1
ATOM 664 C C . ARG A 1 79 ? 9.086 -13.986 -13.895 1.00 52.28 79 ARG A C 1
ATOM 666 O O . ARG A 1 79 ? 8.307 -13.104 -14.239 1.00 52.28 79 ARG A O 1
ATOM 673 N N . ARG A 1 80 ? 10.392 -13.916 -14.171 1.00 57.97 80 ARG A N 1
ATOM 674 C CA . ARG A 1 80 ? 10.868 -13.173 -15.340 1.00 57.97 80 ARG A CA 1
ATOM 675 C C . ARG A 1 80 ? 10.137 -13.849 -16.492 1.00 57.97 80 ARG A C 1
ATOM 677 O O . ARG A 1 80 ? 10.532 -14.952 -16.860 1.00 57.97 80 ARG A O 1
ATOM 684 N N . SER A 1 81 ? 9.024 -13.274 -16.960 1.00 62.19 81 SER A N 1
ATOM 685 C CA . SER A 1 81 ? 8.375 -13.752 -18.175 1.00 62.19 81 SER A CA 1
ATOM 686 C C . SER A 1 81 ? 9.493 -13.845 -19.190 1.00 62.19 81 SER A C 1
ATOM 688 O O . SER A 1 81 ? 10.174 -12.834 -19.442 1.00 62.19 81 SER A O 1
ATOM 690 N N . LYS A 1 82 ? 9.787 -15.066 -19.650 1.00 66.44 82 LYS A N 1
ATOM 691 C CA . LYS A 1 82 ? 10.859 -15.255 -20.617 1.00 66.44 82 LYS A CA 1
ATOM 692 C C . LYS A 1 82 ? 10.568 -14.272 -21.754 1.00 66.44 82 LYS A C 1
ATOM 694 O O . LYS A 1 82 ? 9.406 -14.145 -22.147 1.00 66.44 82 LYS A O 1
ATOM 699 N N . PRO A 1 83 ? 11.551 -13.454 -22.148 1.00 66.88 83 PRO A N 1
ATOM 700 C CA . PRO A 1 83 ? 11.362 -12.526 -23.243 1.00 66.88 83 PRO A CA 1
ATOM 701 C C . PRO A 1 83 ? 10.818 -13.292 -24.443 1.00 66.88 83 PRO A C 1
ATOM 703 O O . PRO A 1 83 ? 11.395 -14.306 -24.839 1.00 66.88 83 PRO A O 1
ATOM 706 N N . LEU A 1 84 ? 9.666 -12.853 -24.938 1.00 80.88 84 LEU A N 1
ATOM 707 C CA . LEU A 1 84 ? 9.106 -13.407 -26.156 1.00 80.88 84 LEU A CA 1
ATOM 708 C C . LEU A 1 84 ? 9.942 -12.871 -27.315 1.00 80.88 84 LEU A C 1
ATOM 710 O O . LEU A 1 84 ? 10.418 -11.737 -27.249 1.00 80.88 84 LEU A O 1
ATOM 714 N N . HIS A 1 85 ? 10.150 -13.691 -28.336 1.00 85.81 85 HIS A N 1
ATOM 715 C CA . HIS A 1 85 ? 10.810 -13.266 -29.561 1.00 85.81 85 HIS A CA 1
ATOM 716 C C . HIS A 1 85 ? 9.828 -13.398 -30.721 1.00 85.81 85 HIS A C 1
ATOM 718 O O . HIS A 1 85 ? 9.038 -14.343 -30.735 1.00 85.81 85 HIS A O 1
ATOM 724 N N . ASP A 1 86 ? 9.847 -12.444 -31.648 1.00 85.19 86 ASP A N 1
ATOM 725 C CA . ASP A 1 86 ? 9.153 -12.599 -32.927 1.00 85.19 86 ASP A CA 1
ATOM 726 C C . ASP A 1 86 ? 9.989 -13.444 -33.904 1.00 85.19 86 ASP A C 1
ATOM 728 O O . ASP A 1 86 ? 11.124 -13.829 -33.607 1.00 85.19 86 ASP A O 1
ATOM 732 N N . GLU A 1 87 ? 9.433 -13.725 -35.084 1.00 85.56 87 GLU A N 1
ATOM 733 C CA . GLU A 1 87 ? 10.092 -14.508 -36.144 1.00 85.56 87 GLU A CA 1
ATOM 734 C C . GLU A 1 87 ? 11.431 -13.899 -36.600 1.00 85.56 87 GLU A C 1
ATOM 736 O O . GLU A 1 87 ? 12.293 -14.603 -37.121 1.00 85.56 87 GLU A O 1
ATOM 741 N N . ASN A 1 88 ? 11.647 -12.607 -36.329 1.00 86.69 88 ASN A N 1
ATOM 742 C CA . ASN A 1 88 ? 12.853 -11.865 -36.684 1.00 86.69 88 ASN A CA 1
ATOM 743 C C . ASN A 1 88 ? 13.836 -11.733 -35.504 1.00 86.69 88 ASN A C 1
ATOM 745 O O . ASN A 1 88 ? 14.792 -10.959 -35.582 1.00 86.69 88 ASN A O 1
ATOM 749 N N . GLY A 1 89 ? 13.600 -12.436 -34.390 1.00 86.62 89 GLY A N 1
ATOM 750 C CA . GLY A 1 89 ? 14.450 -12.393 -33.199 1.00 86.62 89 GLY A CA 1
ATOM 751 C C . GLY A 1 89 ? 14.356 -11.090 -32.395 1.00 86.62 89 GLY A C 1
ATOM 752 O O . GLY A 1 89 ? 15.219 -10.823 -31.555 1.00 86.62 89 GLY A O 1
ATOM 753 N N . ARG A 1 90 ? 13.332 -10.258 -32.620 1.00 90.44 90 ARG A N 1
ATOM 754 C CA . ARG A 1 90 ? 13.080 -9.043 -31.829 1.00 90.44 90 ARG A CA 1
ATOM 755 C C . ARG A 1 90 ? 12.375 -9.389 -30.528 1.00 90.44 90 ARG A C 1
ATOM 757 O O . ARG A 1 90 ? 11.567 -10.302 -30.462 1.00 90.44 90 ARG A O 1
ATOM 764 N N . TRP A 1 91 ? 12.649 -8.607 -29.496 1.00 92.19 91 TRP A N 1
ATOM 765 C CA . TRP A 1 91 ? 12.172 -8.785 -28.131 1.00 92.19 91 TRP A CA 1
ATOM 766 C C . TRP A 1 91 ? 10.753 -8.233 -27.977 1.00 92.19 91 TRP A C 1
ATOM 768 O O . TRP A 1 91 ? 10.536 -7.033 -28.124 1.00 92.19 91 TRP A O 1
ATOM 778 N N . VAL A 1 92 ? 9.788 -9.081 -27.644 1.00 90.12 92 VAL A N 1
ATOM 779 C CA . VAL A 1 92 ? 8.361 -8.746 -27.580 1.00 90.12 92 VAL A CA 1
ATOM 780 C C . VAL A 1 92 ? 7.881 -8.640 -26.134 1.00 90.12 92 VAL A C 1
ATOM 782 O O . VAL A 1 92 ? 8.186 -9.478 -25.278 1.00 90.12 92 VAL A O 1
ATOM 785 N N . CYS A 1 93 ? 7.112 -7.589 -25.855 1.00 88.44 93 CYS A N 1
ATOM 786 C CA . CYS A 1 93 ? 6.424 -7.405 -24.587 1.00 88.44 93 CYS A CA 1
ATOM 787 C C . CYS A 1 93 ? 5.210 -8.331 -24.484 1.00 88.44 93 CYS A C 1
ATOM 789 O O . CYS A 1 93 ? 4.294 -8.263 -25.294 1.00 88.44 93 CYS A O 1
ATOM 791 N N . ASP A 1 94 ? 5.175 -9.143 -23.435 1.00 85.38 94 ASP A N 1
ATOM 792 C CA . ASP A 1 94 ? 4.093 -10.071 -23.097 1.00 85.38 94 ASP A CA 1
ATOM 793 C C . ASP A 1 94 ? 2.817 -9.374 -22.601 1.00 85.38 94 ASP A C 1
ATOM 795 O O . ASP A 1 94 ? 1.765 -9.999 -22.556 1.00 85.38 94 ASP A O 1
ATOM 799 N N . VAL A 1 95 ? 2.901 -8.089 -22.239 1.00 84.06 95 VAL A N 1
ATOM 800 C CA . VAL A 1 95 ? 1.762 -7.315 -21.717 1.00 84.06 95 VAL A CA 1
ATOM 801 C C . VAL A 1 95 ? 1.053 -6.525 -22.816 1.00 84.06 95 VAL A C 1
ATOM 803 O O . VAL A 1 95 ? -0.170 -6.464 -22.833 1.00 84.06 95 VAL A O 1
ATOM 806 N N . CYS A 1 96 ? 1.799 -5.899 -23.731 1.00 88.06 96 CYS A N 1
ATOM 807 C CA . CYS A 1 96 ? 1.225 -5.019 -24.758 1.00 88.06 96 CYS A CA 1
ATOM 808 C C . CYS A 1 96 ? 1.639 -5.359 -26.197 1.00 88.06 96 CYS A C 1
ATOM 810 O O . CYS A 1 96 ? 1.300 -4.616 -27.114 1.00 88.06 96 CYS A O 1
ATOM 812 N N . GLY A 1 97 ? 2.413 -6.427 -26.410 1.00 87.31 97 GLY A N 1
ATOM 813 C CA . GLY A 1 97 ? 2.824 -6.885 -27.742 1.00 87.31 97 GLY A CA 1
ATOM 814 C C . GLY A 1 97 ? 3.876 -6.020 -28.443 1.00 87.31 97 GLY A C 1
ATOM 815 O O . GLY A 1 97 ? 4.271 -6.336 -29.561 1.00 87.31 97 GLY A O 1
ATOM 816 N N . ARG A 1 98 ? 4.363 -4.935 -27.823 1.00 88.94 98 ARG A N 1
ATOM 817 C CA . ARG A 1 98 ? 5.383 -4.066 -28.437 1.00 88.94 98 ARG A CA 1
ATOM 818 C C . ARG A 1 98 ? 6.701 -4.803 -28.654 1.00 88.94 98 ARG A C 1
ATOM 820 O O . ARG A 1 98 ? 7.193 -5.478 -27.750 1.00 88.94 98 ARG A O 1
ATOM 827 N N . THR A 1 99 ? 7.291 -4.602 -29.828 1.00 92.12 99 THR A N 1
ATOM 828 C CA . THR A 1 99 ? 8.554 -5.222 -30.241 1.00 92.12 99 THR A CA 1
ATOM 829 C C . THR A 1 99 ? 9.734 -4.265 -30.101 1.00 92.12 99 THR A C 1
ATOM 831 O O . THR A 1 99 ? 9.635 -3.087 -30.444 1.00 92.12 99 THR A O 1
ATOM 834 N N . TYR A 1 100 ? 10.876 -4.789 -29.672 1.00 91.88 100 TYR A N 1
ATOM 835 C CA . TYR A 1 100 ? 12.118 -4.058 -29.450 1.00 91.88 100 TYR A CA 1
ATOM 836 C C . TYR A 1 100 ? 13.286 -4.791 -30.111 1.00 91.88 100 TYR A C 1
ATOM 838 O O . TYR A 1 100 ? 13.351 -6.015 -30.104 1.00 91.88 100 TYR A O 1
ATOM 846 N N . ASN A 1 101 ? 14.253 -4.056 -30.655 1.00 91.44 101 ASN A N 1
ATOM 847 C CA . ASN A 1 101 ? 15.441 -4.655 -31.275 1.00 91.44 101 ASN A CA 1
ATOM 848 C C . ASN A 1 101 ? 16.431 -5.250 -30.256 1.00 91.44 101 ASN A C 1
ATOM 850 O O . ASN A 1 101 ? 17.297 -6.033 -30.634 1.00 91.44 101 ASN A O 1
ATOM 854 N N . ARG A 1 102 ? 16.318 -4.888 -28.973 1.00 91.00 102 ARG A N 1
ATOM 855 C CA . ARG A 1 102 ? 17.231 -5.319 -27.913 1.00 91.00 102 ARG A CA 1
ATOM 856 C C . ARG A 1 102 ? 16.496 -5.675 -26.622 1.00 91.00 102 ARG A C 1
ATOM 858 O O . ARG A 1 102 ? 15.461 -5.092 -26.285 1.00 91.00 102 ARG A O 1
ATOM 865 N N . GLY A 1 103 ? 17.084 -6.596 -25.860 1.00 88.56 103 GLY A N 1
ATOM 866 C CA . GLY A 1 103 ? 16.506 -7.084 -24.608 1.00 88.56 103 GLY A CA 1
ATOM 867 C C . GLY A 1 103 ? 16.518 -6.077 -23.460 1.00 88.56 103 GLY A C 1
ATOM 868 O O . GLY A 1 103 ? 15.607 -6.081 -22.635 1.00 88.56 103 GLY A O 1
ATOM 869 N N . ASP A 1 104 ? 17.493 -5.173 -23.418 1.00 87.94 104 ASP A N 1
ATOM 870 C CA . ASP A 1 104 ? 17.548 -4.082 -22.441 1.00 87.94 104 ASP A CA 1
ATOM 871 C C . ASP A 1 104 ? 16.446 -3.040 -22.674 1.00 87.94 104 ASP A C 1
ATOM 873 O O . ASP A 1 104 ? 15.836 -2.568 -21.712 1.00 87.94 104 ASP A O 1
ATOM 877 N N . SER A 1 105 ? 16.116 -2.744 -23.934 1.00 89.56 105 SER A N 1
ATOM 878 C CA . SER A 1 105 ? 14.983 -1.877 -24.278 1.00 89.56 105 SER A CA 1
ATOM 879 C C . SER A 1 105 ? 13.648 -2.484 -23.839 1.00 89.56 105 SER A C 1
ATOM 881 O O . SER A 1 105 ? 12.832 -1.791 -23.226 1.00 89.56 105 SER A O 1
ATOM 883 N N . LEU A 1 106 ? 13.449 -3.791 -24.056 1.00 89.69 106 LEU A N 1
ATOM 884 C CA . LEU A 1 106 ? 12.269 -4.492 -23.544 1.00 89.69 106 LEU A CA 1
ATOM 885 C C . LEU A 1 106 ? 12.239 -4.502 -22.007 1.00 89.69 106 LEU A C 1
ATOM 887 O O . LEU A 1 106 ? 11.187 -4.286 -21.403 1.00 89.69 106 LEU A O 1
ATOM 891 N N . ALA A 1 107 ? 13.378 -4.747 -21.354 1.00 85.25 107 ALA A N 1
ATOM 892 C CA . ALA A 1 107 ? 13.467 -4.755 -19.896 1.00 85.25 107 ALA A CA 1
ATOM 893 C C . ALA A 1 107 ? 13.091 -3.393 -19.295 1.00 85.25 107 ALA A C 1
ATOM 895 O O . ALA A 1 107 ? 12.360 -3.333 -18.305 1.00 85.25 107 ALA A O 1
ATOM 896 N N . HIS A 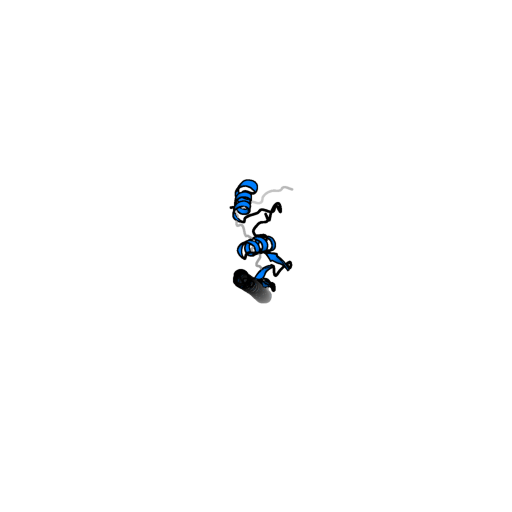1 108 ? 13.543 -2.307 -19.922 1.00 84.19 108 HIS A N 1
ATOM 897 C CA . HIS A 1 108 ? 13.168 -0.951 -19.553 1.00 84.19 108 HIS A CA 1
ATOM 898 C C . HIS A 1 108 ? 11.673 -0.704 -19.743 1.00 84.19 108 HIS A C 1
ATOM 900 O O . HIS A 1 108 ? 10.994 -0.275 -18.815 1.00 84.19 108 HIS A O 1
ATOM 906 N N . HIS A 1 109 ? 11.131 -1.042 -20.909 1.00 86.25 109 HIS A N 1
ATOM 907 C CA . HIS A 1 109 ? 9.706 -0.896 -21.174 1.00 86.25 109 HIS A CA 1
ATOM 908 C C . HIS A 1 109 ? 8.837 -1.663 -20.160 1.00 86.25 109 HIS A C 1
ATOM 910 O O . HIS A 1 109 ? 7.879 -1.109 -19.622 1.00 86.25 109 HIS A O 1
ATOM 916 N N . ARG A 1 110 ? 9.211 -2.902 -19.812 1.00 84.31 110 ARG A N 1
ATOM 917 C CA . ARG A 1 110 ? 8.514 -3.705 -18.792 1.00 84.31 110 ARG A CA 1
ATOM 918 C C . ARG A 1 110 ? 8.480 -3.044 -17.411 1.00 84.31 110 ARG A C 1
ATOM 920 O O . ARG A 1 110 ? 7.578 -3.345 -16.635 1.00 84.31 110 ARG A O 1
ATOM 927 N N . SER A 1 111 ? 9.427 -2.159 -17.089 1.00 82.50 111 SER A N 1
ATOM 928 C CA . SER A 1 111 ? 9.409 -1.416 -15.819 1.00 82.50 111 SER A CA 1
ATOM 929 C C . SER A 1 111 ? 8.242 -0.425 -15.732 1.00 82.50 111 SER A C 1
ATOM 931 O O . SER A 1 111 ? 7.716 -0.204 -14.644 1.00 82.50 111 SER A O 1
ATOM 933 N N . ILE A 1 112 ? 7.755 0.074 -16.874 1.00 80.88 112 ILE A N 1
ATOM 934 C CA . ILE A 1 112 ? 6.591 0.966 -16.942 1.00 80.88 112 ILE A CA 1
ATOM 935 C C . ILE A 1 112 ? 5.321 0.206 -16.547 1.00 80.88 112 ILE A C 1
ATOM 937 O O . ILE A 1 112 ? 4.554 0.680 -15.718 1.00 80.88 112 ILE A O 1
ATOM 941 N N . HIS A 1 113 ? 5.133 -1.017 -17.060 1.00 81.19 113 HIS A N 1
ATOM 942 C CA . HIS A 1 113 ? 4.005 -1.877 -16.674 1.00 81.19 113 HIS A CA 1
ATOM 943 C C . HIS A 1 113 ? 4.011 -2.250 -15.187 1.00 81.19 113 HIS A C 1
ATOM 945 O O . HIS A 1 113 ? 2.961 -2.513 -14.613 1.00 81.19 113 HIS A O 1
ATOM 951 N N . ARG A 1 114 ? 5.189 -2.268 -14.556 1.00 76.44 114 ARG A N 1
ATOM 952 C CA . ARG A 1 114 ? 5.338 -2.513 -13.115 1.00 76.44 114 ARG A CA 1
ATOM 953 C C . ARG A 1 114 ? 5.095 -1.265 -12.266 1.00 76.44 114 ARG A C 1
ATOM 955 O O . ARG A 1 114 ? 5.104 -1.379 -11.047 1.00 76.44 114 ARG A O 1
ATOM 962 N N . GLY A 1 115 ? 4.956 -0.089 -12.880 1.00 78.44 115 GLY A N 1
ATOM 963 C CA . GLY A 1 115 ? 4.931 1.184 -12.161 1.00 78.44 115 GLY A CA 1
ATOM 964 C C . GLY A 1 115 ? 6.260 1.530 -11.478 1.00 78.44 115 GLY A C 1
ATOM 965 O O . GLY A 1 115 ? 6.314 2.473 -10.701 1.00 78.44 115 GLY A O 1
ATOM 966 N N . ASP A 1 116 ? 7.359 0.822 -11.782 1.00 80.62 116 ASP A N 1
ATOM 967 C CA . ASP A 1 116 ? 8.687 1.046 -11.178 1.00 80.62 116 ASP A CA 1
ATOM 968 C C . ASP A 1 116 ? 9.267 2.436 -11.510 1.00 80.62 116 ASP A C 1
ATOM 970 O O . ASP A 1 116 ? 10.265 2.864 -10.922 1.00 80.62 116 ASP A O 1
ATOM 974 N N . THR A 1 117 ? 8.677 3.122 -12.487 1.00 86.50 117 THR A N 1
ATOM 975 C CA . THR A 1 117 ? 9.068 4.457 -12.940 1.00 86.50 117 THR A CA 1
ATOM 976 C C . THR A 1 117 ? 7.963 5.495 -12.765 1.00 86.50 117 THR A C 1
ATOM 978 O O . THR A 1 117 ? 8.111 6.608 -13.258 1.00 86.50 117 THR A O 1
ATOM 981 N N . ILE A 1 118 ? 6.874 5.163 -12.071 1.00 88.62 118 ILE A N 1
ATOM 982 C CA . ILE A 1 118 ? 5.743 6.066 -11.845 1.00 88.62 118 ILE A CA 1
ATOM 983 C C . ILE A 1 118 ? 5.727 6.457 -10.370 1.00 88.62 118 ILE A C 1
ATOM 985 O O . ILE A 1 118 ? 5.874 5.607 -9.493 1.00 88.62 118 ILE A O 1
ATOM 989 N N . CYS A 1 119 ? 5.578 7.749 -10.085 1.00 90.25 119 CYS A N 1
ATOM 990 C CA . CYS A 1 119 ? 5.399 8.211 -8.714 1.00 90.25 119 CYS A CA 1
ATOM 991 C C . CYS A 1 119 ? 4.005 7.806 -8.196 1.00 90.25 119 CYS A C 1
ATOM 993 O O . CYS A 1 119 ? 3.012 8.215 -8.793 1.00 90.25 119 CYS A O 1
ATOM 995 N N . PRO A 1 120 ? 3.887 7.082 -7.070 1.00 88.38 120 PRO A N 1
ATOM 996 C CA . PRO A 1 120 ? 2.585 6.679 -6.535 1.00 88.38 120 PRO A CA 1
ATOM 997 C C . PRO A 1 120 ? 1.759 7.852 -5.983 1.00 88.38 120 PRO A C 1
ATOM 999 O O . PRO A 1 120 ? 0.554 7.707 -5.807 1.00 88.38 120 PRO A O 1
ATOM 1002 N N . ILE A 1 121 ? 2.392 8.998 -5.702 1.00 89.69 121 ILE A N 1
ATOM 1003 C CA . ILE A 1 121 ? 1.741 10.172 -5.102 1.00 89.69 121 ILE A CA 1
ATOM 1004 C C . ILE A 1 121 ? 1.219 11.117 -6.185 1.00 89.69 121 ILE A C 1
ATOM 1006 O O . ILE A 1 121 ? 0.043 11.461 -6.188 1.00 89.69 121 ILE A O 1
ATOM 1010 N N . CYS A 1 122 ? 2.082 11.538 -7.115 1.00 92.62 122 CYS A N 1
ATOM 1011 C CA . CYS A 1 122 ? 1.723 12.519 -8.145 1.00 92.62 122 CYS A CA 1
ATOM 1012 C C . CYS A 1 122 ? 1.553 11.927 -9.551 1.00 92.62 122 CYS A C 1
ATOM 1014 O O . CYS A 1 122 ? 1.316 12.675 -10.495 1.00 92.62 122 CYS A O 1
ATOM 1016 N N . GLN A 1 123 ? 1.697 10.607 -9.714 1.00 90.31 123 GLN A N 1
ATOM 1017 C CA . GLN A 1 123 ? 1.578 9.895 -10.996 1.00 90.31 123 GLN A CA 1
ATOM 1018 C C . GLN A 1 123 ? 2.529 10.391 -12.100 1.00 90.31 123 GLN A C 1
ATOM 1020 O O . GLN A 1 123 ? 2.362 10.065 -13.275 1.00 90.31 123 GLN A O 1
ATOM 1025 N N . ALA A 1 124 ? 3.576 11.138 -11.732 1.00 89.19 124 ALA A N 1
ATOM 1026 C CA . ALA A 1 124 ? 4.618 11.550 -12.659 1.00 89.19 124 ALA A CA 1
ATOM 1027 C C . ALA A 1 124 ? 5.376 10.324 -13.190 1.00 89.19 124 ALA A C 1
ATOM 1029 O O . ALA A 1 124 ? 5.824 9.469 -12.419 1.00 89.19 124 ALA A O 1
ATOM 1030 N N . VAL A 1 125 ? 5.524 10.252 -14.514 1.00 87.06 125 VAL A N 1
ATOM 1031 C CA . VAL A 1 125 ? 6.226 9.166 -15.204 1.00 87.06 125 VAL A CA 1
ATOM 1032 C C . VAL A 1 125 ? 7.670 9.578 -15.451 1.00 87.06 125 VAL A C 1
ATOM 1034 O O . VAL A 1 125 ? 7.952 10.592 -16.085 1.00 87.06 125 VAL A O 1
ATOM 1037 N N . PHE A 1 126 ? 8.598 8.760 -14.978 1.00 87.88 126 PHE A N 1
ATOM 1038 C CA . PHE A 1 126 ? 10.027 8.962 -15.142 1.00 87.88 126 PHE A CA 1
ATOM 1039 C C . PHE A 1 126 ? 10.601 7.972 -16.147 1.00 87.88 126 PHE A C 1
ATOM 1041 O O . PHE A 1 126 ? 10.061 6.894 -16.387 1.00 87.88 126 PHE A O 1
ATOM 1048 N N . THR A 1 127 ? 11.755 8.319 -16.713 1.00 82.44 127 THR A N 1
ATOM 1049 C CA . THR A 1 127 ? 12.487 7.394 -17.577 1.00 82.44 127 THR A CA 1
ATOM 1050 C C . THR A 1 127 ? 13.105 6.268 -16.757 1.00 82.44 127 THR A C 1
ATOM 1052 O O . THR A 1 127 ? 13.001 5.113 -17.133 1.00 82.44 127 THR A O 1
ATOM 1055 N N . ARG A 1 128 ? 13.735 6.543 -15.609 1.00 83.69 128 ARG A N 1
ATOM 1056 C CA . ARG A 1 128 ? 14.482 5.531 -14.845 1.00 83.69 128 ARG A CA 1
ATOM 1057 C C . ARG A 1 128 ? 13.969 5.406 -13.413 1.00 83.69 128 ARG A C 1
ATOM 1059 O O . ARG A 1 128 ? 13.553 6.374 -12.788 1.00 83.69 128 ARG A O 1
ATOM 1066 N N . LYS A 1 129 ? 14.128 4.214 -12.831 1.00 85.94 129 LYS A N 1
ATOM 1067 C CA . LYS A 1 129 ? 13.823 3.966 -11.410 1.00 85.94 129 LYS A CA 1
ATOM 1068 C C . LYS A 1 129 ? 14.629 4.866 -10.466 1.00 85.94 129 LYS A C 1
ATOM 1070 O O . LYS A 1 129 ? 14.129 5.296 -9.434 1.00 85.94 129 LYS A O 1
ATOM 1075 N N . TYR A 1 130 ? 15.882 5.159 -10.824 1.00 89.12 130 TYR A N 1
ATOM 1076 C CA . TYR A 1 130 ? 16.721 6.084 -10.059 1.00 89.12 130 TYR A CA 1
ATOM 1077 C C . TYR A 1 130 ? 16.126 7.494 -10.009 1.00 89.12 130 TYR A C 1
ATOM 1079 O O . TYR A 1 130 ? 16.020 8.057 -8.925 1.00 89.12 130 TYR A O 1
ATOM 1087 N N . THR A 1 131 ? 15.680 8.031 -11.148 1.00 92.00 131 THR A N 1
ATOM 1088 C CA . THR A 1 131 ? 15.132 9.390 -11.206 1.00 92.00 131 THR A CA 1
ATOM 1089 C C . THR A 1 131 ? 13.791 9.491 -10.483 1.00 92.00 131 THR A C 1
ATOM 1091 O O . THR A 1 131 ? 13.583 10.460 -9.762 1.00 92.00 131 THR A O 1
ATOM 1094 N N . MET A 1 132 ? 12.937 8.464 -10.571 1.00 93.38 132 MET A N 1
ATOM 1095 C CA . MET A 1 132 ? 11.713 8.379 -9.761 1.00 93.38 132 MET A CA 1
ATOM 1096 C C . MET A 1 132 ? 12.023 8.370 -8.255 1.00 93.38 132 MET A C 1
ATOM 1098 O O . MET A 1 132 ? 11.408 9.114 -7.497 1.00 93.38 132 MET A O 1
ATOM 1102 N N . ARG A 1 133 ? 13.025 7.600 -7.805 1.00 91.00 133 ARG A N 1
ATOM 1103 C CA . ARG A 1 133 ? 13.416 7.568 -6.384 1.00 91.00 133 ARG A CA 1
ATOM 1104 C C . ARG A 1 133 ? 13.939 8.918 -5.895 1.00 91.00 133 ARG A C 1
ATOM 1106 O O . ARG A 1 133 ? 13.562 9.363 -4.818 1.00 91.00 133 ARG A O 1
ATOM 1113 N N . CYS A 1 134 ? 14.788 9.579 -6.681 1.00 92.81 134 CYS A N 1
ATOM 1114 C CA . CYS A 1 134 ? 15.250 10.928 -6.358 1.00 92.81 134 CYS A CA 1
ATOM 1115 C C . CYS A 1 134 ? 14.082 11.916 -6.284 1.00 92.81 134 CYS A C 1
ATOM 1117 O O . CYS A 1 134 ? 14.060 12.760 -5.396 1.00 92.81 134 CYS A O 1
ATOM 1119 N N . HIS A 1 135 ? 13.091 11.790 -7.170 1.00 93.56 135 HIS A N 1
ATOM 1120 C CA . HIS A 1 135 ? 11.865 12.577 -7.092 1.00 93.56 135 HIS A CA 1
ATOM 1121 C C . HIS A 1 135 ? 11.085 12.310 -5.794 1.00 93.56 135 HIS A C 1
ATOM 1123 O O . HIS A 1 135 ? 10.704 13.267 -5.128 1.00 93.56 135 HIS A O 1
ATOM 1129 N N . MET A 1 136 ? 10.908 11.049 -5.385 1.00 93.94 136 MET A N 1
ATOM 1130 C CA . MET A 1 136 ? 10.244 10.712 -4.115 1.00 93.94 136 MET A CA 1
ATOM 1131 C C . MET A 1 136 ? 10.950 11.337 -2.908 1.00 93.94 136 MET A C 1
ATOM 1133 O O . MET A 1 136 ? 10.289 11.895 -2.034 1.00 93.94 136 MET A O 1
ATOM 1137 N N . LEU A 1 137 ? 12.285 11.310 -2.900 1.00 93.69 137 LEU A N 1
ATOM 1138 C CA . LEU A 1 137 ? 13.080 11.894 -1.825 1.00 93.69 137 LEU A CA 1
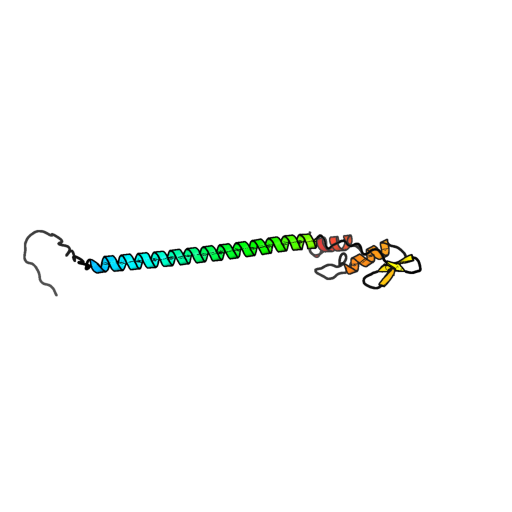ATOM 1139 C C . LEU A 1 137 ? 13.004 13.428 -1.812 1.00 93.69 137 LEU A C 1
ATOM 1141 O O . LEU A 1 137 ? 12.829 14.021 -0.753 1.00 93.69 137 LEU A O 1
ATOM 1145 N N . ASN A 1 138 ? 13.123 14.070 -2.977 1.00 94.00 138 ASN A N 1
ATOM 1146 C CA . ASN A 1 138 ? 13.256 15.527 -3.072 1.00 94.00 138 ASN A CA 1
ATOM 1147 C C . ASN A 1 138 ? 11.912 16.269 -3.078 1.00 94.00 138 ASN A C 1
ATOM 1149 O O . ASN A 1 138 ? 11.837 17.383 -2.575 1.00 94.00 138 ASN A O 1
ATOM 1153 N N . VAL A 1 139 ? 10.869 15.686 -3.678 1.00 94.38 139 VAL A N 1
ATOM 1154 C CA . VAL A 1 139 ? 9.550 16.326 -3.831 1.00 94.38 139 VAL A CA 1
ATOM 1155 C C . VAL A 1 139 ? 8.582 15.879 -2.742 1.00 94.38 139 VAL A C 1
ATOM 1157 O O . VAL A 1 139 ? 7.820 16.694 -2.234 1.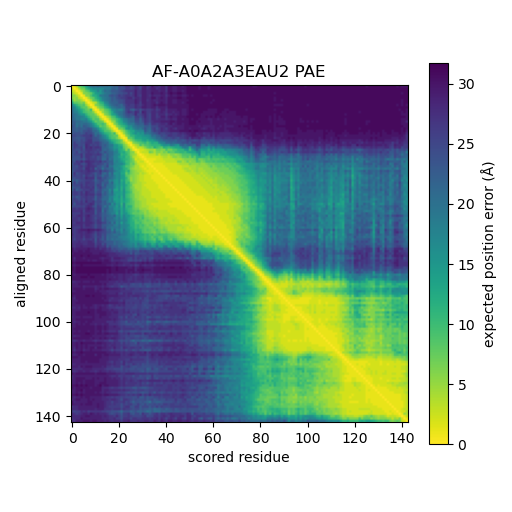00 94.38 139 VAL A O 1
ATOM 1160 N N . HIS A 1 140 ? 8.611 14.599 -2.368 1.00 93.56 140 HIS A N 1
ATOM 1161 C CA . HIS A 1 140 ? 7.676 14.041 -1.388 1.00 93.56 140 HIS A CA 1
ATOM 1162 C C . HIS A 1 140 ? 8.307 13.777 -0.016 1.00 93.56 140 HIS A C 1
ATOM 1164 O O . HIS A 1 140 ? 7.583 13.466 0.925 1.00 93.56 140 HIS A O 1
ATOM 1170 N N . GLY A 1 141 ? 9.632 13.895 0.123 1.00 90.06 141 GLY A N 1
ATOM 1171 C CA . GLY A 1 141 ? 10.324 13.650 1.392 1.00 90.06 141 GLY A CA 1
ATOM 1172 C C . GLY A 1 141 ? 10.252 12.196 1.871 1.00 90.06 141 GLY A C 1
ATOM 1173 O O . GLY A 1 141 ? 10.550 11.922 3.033 1.00 90.06 141 GLY A O 1
ATOM 1174 N N . VAL A 1 142 ? 9.855 11.263 1.001 1.00 80.81 142 VAL A N 1
ATOM 1175 C CA . VAL A 1 142 ? 9.716 9.841 1.335 1.00 80.81 142 VAL A CA 1
ATOM 1176 C C . VAL A 1 142 ? 11.072 9.167 1.126 1.00 80.81 142 VAL A C 1
ATOM 1178 O O . VAL A 1 142 ? 11.594 9.162 0.007 1.00 80.81 142 VAL A O 1
ATOM 1181 N N . LYS A 1 143 ? 11.649 8.642 2.212 1.00 66.75 143 LYS A N 1
ATOM 1182 C CA . LYS A 1 143 ? 12.908 7.879 2.218 1.00 66.75 143 LYS A CA 1
ATOM 1183 C C . LYS A 1 143 ? 12.677 6.398 1.949 1.00 66.75 143 LYS A C 1
ATOM 1185 O O . LYS A 1 143 ? 11.695 5.855 2.496 1.00 66.75 143 LYS A O 1
#

InterPro domains:
  IPR013087 Zinc finger C2H2-type [PF13912] (92-114)
  IPR013087 Zinc finger C2H2-type [PS00028] (93-113)
  IPR013087 Zinc finger C2H2-type [PS00028] (119-140)
  IPR013087 Zinc finger C2H2-type [PS50157] (91-118)
  IPR013087 Zinc finger C2H2-type [SM00355] (91-113)
  IPR013087 Zinc finger C2H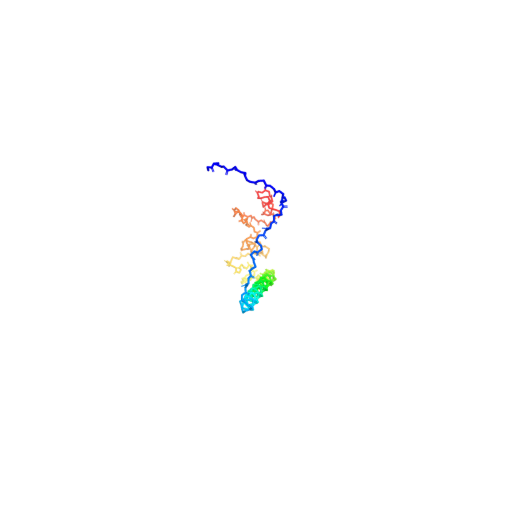2-type [SM00355] (117-140)
  IPR036236 Zinc finger C2H2 superfamily [SSF57667] (85-135)

Mean predicted aligned error: 18.23 Å

pLDDT: mean 76.34, std 19.81, range [30.72, 97.0]

Radius of gyration: 42.36 Å; Cα contacts (8 Å, |Δi|>4): 73; chains: 1; bounding box: 60×44×127 Å

Foldseek 3Di:
DDDDDDDDDDDDPPPPPPPPPDPPVVVVVVVVVVVVVVVVVVVVVVVVVVVVVVVVVVVVVVVVVVVVVVVVVVVPPDPPVPFDADPVRWTADPPPGDTHNDPVVNVQVVCVVVCLQAAPPPRDGHSDNVVSVVCCCPVVVDD

Secondary structure (DSSP, 8-state):
-----------------------HHHHHHHHHHHHHHHHHHHHHHHHHHHHHHHHHHHHHHHHHHHHHHHHHHHTTS----PPEE-TTS-EE-TTT--EESSHHHHHHHHHHHTTTTB-TTT--B-SSHHHHHHHHHHHS---

Sequence (143 aa):
MKLSVCMGTLWIVCAESKHDTTPIGNHHVHRHELHQEQQQQQQQQQQQQQYHHQQSQQEQQHLQQQQQQSSLGYERVRRRSKPLHDENGRWVCDVCGRTYNRGDSLAHHRSIHRGDTICPICQAVFTRKYTMRCHMLNVHGVK